Protein AF-B7J5Y7-F1 (afdb_monomer_lite)

InterPro domains:
  IPR036388 Winged helix-like DNA-binding domain superfamily [G3DSA:1.10.10.10] (1-77)
  IPR036390 Winged helix DNA-binding domain superfamily [SSF46785] (3-74)

Radius of gyration: 11.83 Å; chains: 1; bounding box: 23×34×29 Å

Sequence (79 aa):
MIIALLRMLCTEGPVSVARACKSLGLPRSQMERLLLLLGSSEQWGGLHYVRPEEQRGRTVITLTSEGRALCAQMQAATE

Organism: Acidithiobacillus ferrooxidans (strain ATCC 23270 / DSM 14882 / CIP 104768 / NCIMB 8455) (NCBI:txid243159)

pLDDT: mean 89.74, std 8.75, range [50.84, 96.69]

Structure (mmCIF, N/CA/C/O backbone):
data_AF-B7J5Y7-F1
#
_entry.id   AF-B7J5Y7-F1
#
loop_
_atom_site.group_PDB
_atom_site.id
_atom_site.type_symbol
_atom_site.label_atom_id
_atom_site.label_alt_id
_atom_site.label_comp_id
_atom_site.label_asym_id
_atom_site.label_entity_id
_atom_site.label_seq_id
_atom_site.pdbx_PDB_ins_code
_atom_site.Cartn_x
_atom_site.Cartn_y
_atom_site.Cartn_z
_atom_site.occupancy
_atom_site.B_iso_or_equiv
_atom_site.auth_seq_id
_atom_site.auth_comp_id
_atom_site.auth_asym_id
_atom_site.auth_atom_id
_atom_site.pdbx_PDB_model_num
ATOM 1 N N . MET A 1 1 ? -0.094 -9.986 3.974 1.00 79.12 1 MET A N 1
ATOM 2 C CA . MET A 1 1 ? -0.662 -8.617 3.947 1.00 79.12 1 MET A CA 1
ATOM 3 C C . MET A 1 1 ? -0.043 -7.697 2.905 1.00 79.12 1 MET A C 1
ATOM 5 O O . MET A 1 1 ? -0.807 -7.090 2.169 1.00 79.12 1 MET A O 1
ATOM 9 N N . ILE A 1 2 ? 1.289 -7.626 2.783 1.00 85.62 2 ILE A N 1
ATOM 10 C CA . ILE A 1 2 ? 1.980 -6.813 1.756 1.00 85.62 2 ILE A CA 1
ATOM 11 C C . ILE A 1 2 ? 1.435 -7.082 0.344 1.00 85.62 2 ILE A C 1
ATOM 13 O O . ILE A 1 2 ? 1.019 -6.157 -0.346 1.00 85.62 2 ILE A O 1
ATOM 17 N N . ILE A 1 3 ? 1.336 -8.362 -0.034 1.00 88.00 3 ILE A N 1
ATOM 18 C CA . ILE A 1 3 ? 0.813 -8.786 -1.343 1.00 88.00 3 ILE A CA 1
ATOM 19 C C . ILE A 1 3 ? -0.618 -8.280 -1.583 1.00 88.00 3 ILE A C 1
ATOM 21 O O . ILE A 1 3 ? -0.952 -7.941 -2.709 1.00 88.00 3 ILE A O 1
ATOM 25 N N . ALA A 1 4 ? -1.461 -8.189 -0.550 1.00 91.75 4 ALA A N 1
ATOM 26 C CA . ALA A 1 4 ? -2.844 -7.737 -0.705 1.00 91.75 4 ALA A CA 1
ATOM 27 C C . ALA A 1 4 ? -2.936 -6.226 -0.968 1.00 91.75 4 ALA A C 1
ATOM 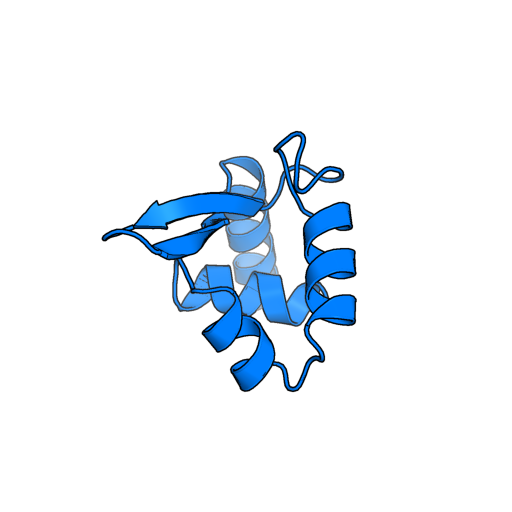29 O O . ALA A 1 4 ? -3.706 -5.809 -1.828 1.00 91.75 4 ALA A O 1
ATOM 30 N N . LEU A 1 5 ? -2.123 -5.416 -0.274 1.00 93.31 5 LEU A N 1
ATOM 31 C CA . LEU A 1 5 ? -2.036 -3.976 -0.535 1.00 93.31 5 LEU A CA 1
ATOM 32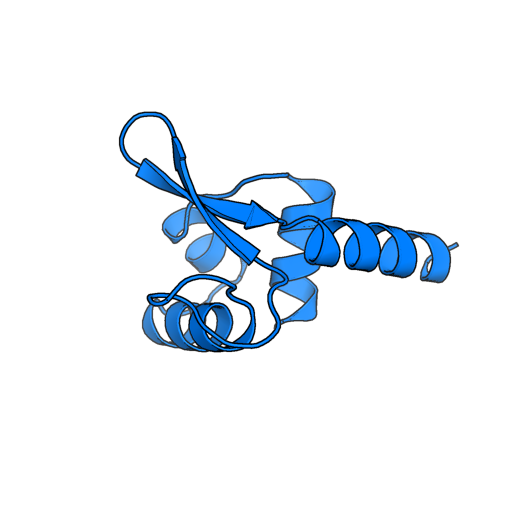 C C . LEU A 1 5 ? -1.467 -3.701 -1.931 1.00 93.31 5 LEU A C 1
ATOM 34 O O . LEU A 1 5 ? -2.026 -2.894 -2.667 1.00 93.31 5 LEU A O 1
ATOM 38 N N . LEU A 1 6 ? -0.392 -4.399 -2.312 1.00 92.88 6 LEU A N 1
ATOM 39 C CA . LEU A 1 6 ? 0.188 -4.269 -3.648 1.00 92.88 6 LEU A CA 1
ATOM 40 C C . LEU A 1 6 ? -0.811 -4.688 -4.726 1.00 92.88 6 LEU A C 1
ATOM 42 O O . LEU A 1 6 ? -1.044 -3.911 -5.639 1.00 92.88 6 LEU A O 1
ATOM 46 N N . ARG A 1 7 ? -1.479 -5.844 -4.588 1.00 93.00 7 ARG A N 1
ATOM 47 C CA . ARG A 1 7 ? -2.518 -6.285 -5.536 1.00 93.00 7 ARG A CA 1
ATOM 48 C C . ARG A 1 7 ? -3.622 -5.248 -5.701 1.00 93.00 7 ARG A C 1
ATOM 50 O O . ARG A 1 7 ? -3.934 -4.911 -6.833 1.00 93.00 7 ARG A O 1
ATOM 57 N N . MET A 1 8 ? -4.145 -4.709 -4.599 1.00 94.44 8 MET A N 1
ATOM 58 C CA . MET A 1 8 ? -5.155 -3.647 -4.630 1.00 94.44 8 MET A CA 1
ATOM 59 C C . MET A 1 8 ? -4.683 -2.436 -5.435 1.00 94.44 8 MET A C 1
ATOM 61 O O . MET A 1 8 ? -5.420 -1.939 -6.276 1.00 94.44 8 MET A O 1
ATOM 65 N N . LEU A 1 9 ? -3.445 -1.987 -5.223 1.00 95.06 9 LEU A N 1
ATOM 66 C CA . LEU A 1 9 ? -2.864 -0.879 -5.982 1.00 95.06 9 LEU A CA 1
ATOM 67 C C . LEU A 1 9 ? -2.648 -1.230 -7.463 1.00 95.06 9 LEU A C 1
ATOM 69 O O . LEU A 1 9 ? -2.875 -0.383 -8.324 1.00 95.06 9 LEU A O 1
ATOM 73 N N . CYS A 1 10 ? -2.238 -2.464 -7.771 1.00 94.75 10 CYS A N 1
ATOM 74 C CA . CYS A 1 10 ? -2.068 -2.931 -9.147 1.00 94.75 10 CYS A CA 1
ATOM 75 C C . CYS A 1 10 ? -3.404 -2.983 -9.909 1.00 94.75 10 CYS A C 1
ATOM 77 O O . CYS A 1 10 ? -3.418 -2.750 -11.114 1.00 94.75 10 CYS A O 1
ATOM 79 N N . THR A 1 11 ? -4.510 -3.319 -9.233 1.00 92.62 11 THR A N 1
ATOM 80 C CA . THR A 1 11 ? -5.827 -3.510 -9.866 1.00 92.62 11 THR A CA 1
ATOM 81 C C . THR A 1 11 ? -6.698 -2.260 -9.847 1.00 92.62 11 THR A C 1
ATOM 83 O O . THR A 1 11 ? -7.390 -1.979 -10.819 1.00 92.62 11 THR A O 1
ATOM 86 N N . GLU A 1 12 ? -6.702 -1.518 -8.740 1.00 93.69 12 GLU A N 1
ATOM 87 C CA . GLU A 1 12 ? -7.596 -0.373 -8.520 1.00 93.69 12 GLU A CA 1
ATOM 88 C C . GLU A 1 12 ? -6.905 0.975 -8.769 1.00 93.69 12 GLU A C 1
ATOM 90 O O . GLU A 1 12 ? -7.580 2.001 -8.864 1.00 93.69 12 GLU A O 1
ATOM 95 N N . GLY A 1 13 ? -5.573 0.995 -8.881 1.00 93.25 13 GLY A N 1
ATOM 96 C CA . GLY A 1 13 ? -4.795 2.227 -8.955 1.00 93.25 13 GLY A CA 1
ATOM 97 C C . GLY A 1 13 ? -4.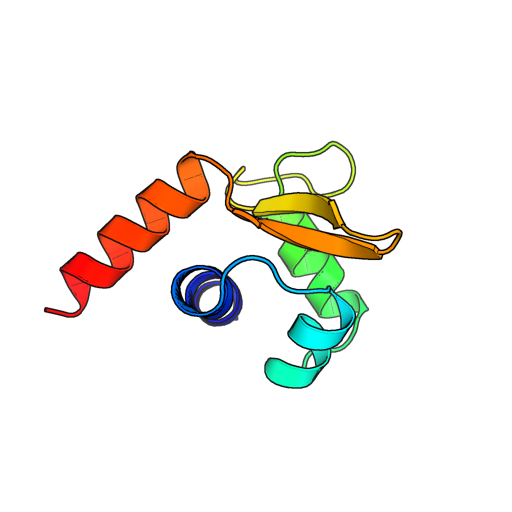662 2.920 -7.589 1.00 93.25 13 GLY A C 1
ATOM 98 O O . GLY A 1 13 ? -4.670 2.253 -6.553 1.00 93.25 13 GLY A O 1
ATOM 99 N N . PRO A 1 14 ? -4.492 4.257 -7.553 1.00 95.69 14 PRO A N 1
ATOM 100 C CA . PRO A 1 14 ? -4.301 4.993 -6.307 1.00 95.69 14 PRO A CA 1
ATOM 101 C C . PRO A 1 14 ? -5.488 4.849 -5.346 1.00 95.69 14 PRO A C 1
ATOM 103 O O . PRO A 1 14 ? -6.641 5.066 -5.722 1.00 95.69 14 PRO A O 1
ATOM 106 N N . VAL A 1 15 ? -5.214 4.552 -4.073 1.00 96.12 15 VAL A N 1
ATOM 107 C CA . VAL A 1 15 ? -6.253 4.388 -3.041 1.00 96.12 15 VAL A CA 1
ATOM 108 C C . VAL A 1 15 ? -5.966 5.239 -1.815 1.00 96.12 15 VAL A C 1
ATOM 110 O O . VAL A 1 15 ? -4.824 5.385 -1.389 1.00 96.12 15 VAL A O 1
ATOM 113 N N . SER A 1 16 ? -7.007 5.794 -1.191 1.00 95.50 16 SER A N 1
ATOM 114 C CA . SER A 1 16 ? -6.826 6.482 0.089 1.00 95.50 16 SER A CA 1
ATOM 115 C C . SER A 1 16 ? -6.420 5.496 1.181 1.00 95.50 16 SER A C 1
ATOM 117 O O . SER A 1 16 ? -6.846 4.339 1.195 1.00 95.50 16 SER A O 1
ATOM 119 N N . VAL A 1 17 ? -5.655 5.981 2.154 1.00 93.69 17 VAL A N 1
ATOM 120 C CA . VAL A 1 17 ? -5.258 5.195 3.327 1.00 93.69 17 VAL A CA 1
ATOM 121 C C . VAL A 1 17 ? -6.475 4.600 4.045 1.00 93.69 17 VAL A C 1
ATOM 123 O O . VAL A 1 17 ? -6.485 3.421 4.387 1.00 93.69 17 VAL A O 1
ATOM 126 N N . ALA A 1 18 ? -7.528 5.400 4.240 1.00 94.19 18 ALA A N 1
ATOM 127 C CA . ALA A 1 18 ? -8.752 4.952 4.901 1.00 94.19 18 ALA A CA 1
ATOM 128 C C . ALA A 1 18 ? -9.449 3.819 4.128 1.00 94.19 18 ALA A C 1
ATOM 130 O O . ALA A 1 18 ? -9.910 2.852 4.738 1.00 94.19 18 ALA A O 1
ATOM 131 N N . ARG A 1 19 ? -9.488 3.905 2.789 1.00 95.44 19 ARG A N 1
ATOM 132 C CA . ARG A 1 19 ? -10.018 2.833 1.936 1.00 95.44 19 ARG A CA 1
ATOM 133 C C . ARG A 1 19 ? -9.165 1.576 2.058 1.00 95.44 19 ARG A C 1
ATOM 135 O O . ARG A 1 19 ? -9.725 0.512 2.279 1.00 95.44 19 ARG A O 1
ATOM 142 N N . ALA A 1 20 ? -7.842 1.701 1.988 1.00 95.06 20 ALA A N 1
ATOM 143 C CA . ALA A 1 20 ? -6.936 0.563 2.112 1.00 95.06 20 ALA A CA 1
ATOM 144 C C . ALA A 1 20 ? -7.085 -0.148 3.472 1.00 95.06 20 ALA A C 1
ATOM 146 O O . ALA A 1 20 ? -7.179 -1.372 3.510 1.00 95.06 20 ALA A O 1
ATOM 147 N N . CYS A 1 21 ? -7.193 0.595 4.583 1.00 96.25 21 CYS A N 1
ATOM 148 C CA . CYS A 1 21 ? -7.469 0.017 5.904 1.00 96.25 21 CYS A CA 1
ATOM 149 C C . CYS A 1 21 ? -8.794 -0.754 5.920 1.00 96.25 21 CYS A C 1
ATOM 151 O O . CYS A 1 21 ? -8.831 -1.904 6.353 1.00 96.25 21 CYS A O 1
ATOM 153 N N . LYS A 1 22 ? -9.873 -0.135 5.421 1.00 96.69 22 LYS A N 1
ATOM 154 C CA . LYS A 1 22 ? -11.211 -0.740 5.397 1.00 96.69 22 LYS A CA 1
ATOM 155 C C . LYS A 1 22 ? -11.241 -2.009 4.546 1.00 96.69 22 LYS A C 1
ATOM 157 O O . LYS A 1 22 ? -11.719 -3.036 5.010 1.00 96.69 22 LYS A O 1
ATOM 162 N N . SER A 1 23 ? -10.720 -1.941 3.325 1.00 95.31 23 SER A N 1
ATOM 163 C CA . SER A 1 23 ? -10.748 -3.050 2.370 1.00 95.31 23 SER A CA 1
ATOM 164 C C . SER A 1 23 ? -9.863 -4.224 2.793 1.00 95.31 23 SER A C 1
ATOM 166 O O . SER A 1 23 ? -10.180 -5.363 2.472 1.00 95.31 23 SER A O 1
ATOM 168 N N . LEU A 1 24 ? -8.774 -3.970 3.527 1.00 94.56 24 LEU A N 1
ATOM 169 C CA . LEU A 1 24 ? -7.879 -5.020 4.027 1.00 94.56 24 LEU A CA 1
ATOM 170 C C . LEU A 1 24 ? -8.205 -5.479 5.458 1.00 94.56 24 LEU A C 1
ATOM 172 O O . LEU A 1 24 ? -7.521 -6.362 5.970 1.00 94.56 24 LEU A O 1
ATOM 176 N N . GLY A 1 25 ? -9.201 -4.877 6.120 1.00 95.62 25 GLY A N 1
ATOM 177 C CA . GLY A 1 25 ? -9.525 -5.166 7.521 1.00 95.62 25 GLY A CA 1
ATOM 178 C C . GLY A 1 25 ? -8.393 -4.819 8.494 1.00 95.62 25 GLY A C 1
ATOM 179 O O . GLY A 1 25 ? -8.246 -5.470 9.526 1.00 95.62 25 GLY A O 1
ATOM 180 N N . LEU A 1 26 ? -7.561 -3.826 8.160 1.00 94.94 26 LEU A N 1
ATOM 181 C CA . LEU A 1 26 ? -6.360 -3.489 8.922 1.00 94.94 26 LEU A CA 1
ATOM 182 C C . LEU A 1 26 ? -6.578 -2.279 9.841 1.00 94.94 26 LEU A C 1
ATOM 184 O O . LEU A 1 26 ? -7.053 -1.234 9.383 1.00 94.94 26 LEU A O 1
ATOM 188 N N . PRO A 1 27 ? -6.141 -2.357 11.113 1.00 95.62 27 PRO A N 1
ATOM 189 C CA . PRO A 1 27 ? -6.003 -1.184 11.963 1.00 95.62 27 PRO A CA 1
ATOM 190 C C . PRO A 1 27 ? -5.039 -0.164 11.354 1.00 95.62 27 PRO A C 1
ATOM 192 O O . PRO A 1 27 ? -4.056 -0.526 10.699 1.00 95.62 27 PRO A O 1
ATOM 195 N N . ARG A 1 28 ? -5.264 1.121 11.646 1.00 93.44 28 ARG A N 1
ATOM 196 C CA . ARG A 1 28 ? -4.433 2.219 11.131 1.00 93.44 28 ARG A CA 1
ATOM 197 C C . ARG A 1 28 ? -2.942 2.023 11.425 1.00 93.44 28 ARG A C 1
ATOM 199 O O . ARG A 1 28 ? -2.136 2.193 10.519 1.00 93.44 28 ARG A O 1
ATOM 206 N N . SER A 1 29 ? -2.594 1.586 12.634 1.00 94.50 29 SER A N 1
ATOM 207 C CA . SER A 1 29 ? -1.207 1.330 13.042 1.00 94.50 29 SER A CA 1
ATOM 208 C C . SER A 1 29 ? -0.536 0.205 12.245 1.00 94.50 29 SER A C 1
ATOM 210 O O . SER A 1 29 ? 0.655 0.278 11.951 1.00 94.50 29 SER A O 1
ATOM 212 N N . GLN A 1 30 ? -1.284 -0.833 11.852 1.00 94.62 30 GLN A N 1
ATOM 213 C CA . GLN A 1 30 ? -0.752 -1.885 10.981 1.00 94.62 30 GLN A CA 1
ATOM 214 C C . GLN A 1 30 ? -0.543 -1.372 9.556 1.00 94.62 30 GLN A C 1
ATOM 216 O O . GLN A 1 30 ? 0.479 -1.678 8.947 1.00 94.62 30 GLN A O 1
ATOM 221 N N . MET A 1 31 ? -1.468 -0.556 9.042 1.00 95.19 31 MET A N 1
ATOM 222 C CA . MET A 1 31 ? -1.286 0.105 7.750 1.00 95.19 31 MET A CA 1
ATOM 223 C C . MET A 1 31 ? -0.058 1.019 7.758 1.00 95.19 31 MET A C 1
ATOM 225 O O . MET A 1 31 ? 0.724 0.983 6.822 1.00 95.19 31 MET A O 1
ATOM 229 N N . GLU A 1 32 ? 0.161 1.801 8.815 1.00 92.69 32 GLU A N 1
ATOM 230 C CA . GLU A 1 32 ? 1.347 2.662 8.936 1.00 92.69 32 GLU A CA 1
ATOM 231 C C . GLU A 1 32 ? 2.646 1.861 8.914 1.00 92.69 32 GLU A C 1
ATOM 233 O O . GLU A 1 32 ? 3.562 2.230 8.190 1.00 92.69 32 GLU A O 1
ATOM 238 N N . ARG A 1 33 ? 2.709 0.721 9.612 1.00 92.12 33 ARG A N 1
ATOM 239 C CA . ARG A 1 33 ? 3.873 -0.181 9.550 1.00 92.12 33 ARG A CA 1
ATOM 240 C C . ARG A 1 33 ? 4.099 -0.760 8.154 1.00 92.12 33 ARG A C 1
ATOM 242 O O . ARG A 1 33 ? 5.243 -0.898 7.738 1.00 92.12 33 ARG A O 1
ATOM 249 N N . LEU A 1 34 ? 3.028 -1.104 7.434 1.00 92.56 34 LEU A N 1
ATOM 250 C CA . LEU A 1 34 ? 3.139 -1.563 6.047 1.00 92.56 34 LEU A CA 1
ATOM 251 C C . LEU A 1 34 ? 3.639 -0.450 5.132 1.00 92.56 34 LEU A C 1
ATOM 253 O O . LEU A 1 34 ? 4.503 -0.701 4.298 1.00 92.56 34 LEU A O 1
ATOM 257 N N . LEU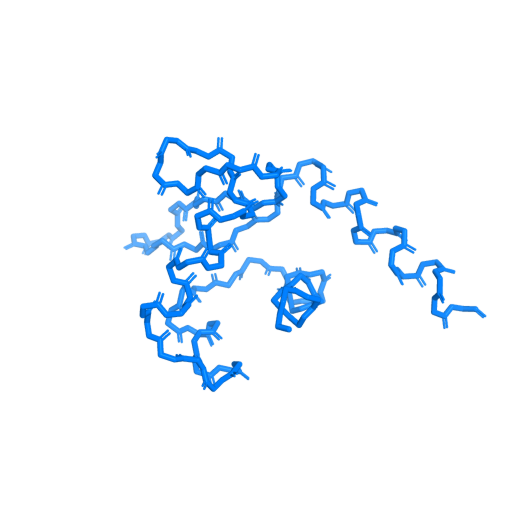 A 1 35 ? 3.114 0.764 5.297 1.00 93.56 35 LEU A N 1
ATOM 258 C CA . LEU A 1 35 ? 3.556 1.915 4.525 1.00 93.56 35 LEU A CA 1
ATOM 259 C C . LEU A 1 35 ? 5.026 2.202 4.805 1.00 93.56 35 LEU A C 1
ATOM 261 O O . LEU A 1 35 ? 5.745 2.273 3.826 1.00 93.56 35 LEU A O 1
ATOM 265 N N . LEU A 1 36 ? 5.456 2.206 6.078 1.00 92.00 36 LEU A N 1
ATOM 266 C CA . LEU A 1 36 ? 6.853 2.365 6.530 1.00 92.00 36 LEU A CA 1
ATOM 267 C C . LEU A 1 36 ? 7.851 1.372 5.912 1.00 92.00 36 LEU A C 1
ATOM 269 O O . LEU A 1 36 ? 9.046 1.646 5.849 1.00 92.00 36 LEU A O 1
ATOM 273 N N . LEU A 1 37 ? 7.375 0.187 5.531 1.00 91.50 37 LEU A N 1
ATOM 274 C CA . LEU A 1 37 ? 8.195 -0.847 4.907 1.00 91.50 37 LEU A CA 1
ATOM 275 C C . LEU A 1 37 ? 8.246 -0.701 3.380 1.00 91.50 37 LEU A C 1
ATOM 277 O O . LEU A 1 37 ? 9.234 -1.079 2.754 1.00 91.50 37 LEU A O 1
ATOM 281 N N . LEU A 1 38 ? 7.160 -0.231 2.768 1.00 91.50 38 LEU A N 1
ATOM 282 C CA . LEU A 1 38 ? 6.964 -0.244 1.316 1.00 91.50 38 LEU A CA 1
ATOM 283 C C . LEU A 1 38 ? 7.209 1.116 0.659 1.00 91.50 38 LEU A C 1
ATOM 285 O O . LEU A 1 38 ? 7.267 1.190 -0.569 1.00 91.50 38 LEU A O 1
ATOM 289 N N . GLY A 1 39 ? 7.272 2.184 1.443 1.00 90.31 39 GLY A N 1
ATOM 290 C CA . GLY A 1 39 ? 7.332 3.555 0.984 1.00 90.31 39 GLY A CA 1
ATOM 291 C C . GLY A 1 39 ? 8.649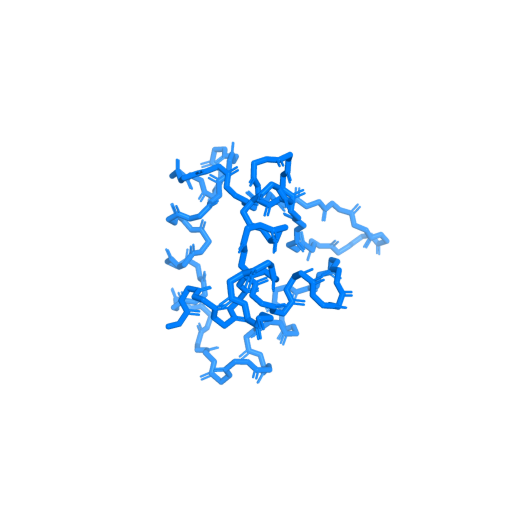 3.967 0.330 1.00 90.31 39 GLY A C 1
ATOM 292 O O . GLY A 1 39 ? 9.664 3.277 0.370 1.00 90.31 39 GLY A O 1
ATOM 293 N N . SER A 1 40 ? 8.623 5.142 -0.293 1.00 78.75 40 SER A N 1
ATOM 294 C CA . SER A 1 40 ? 9.794 5.775 -0.909 1.00 78.75 40 SER A CA 1
ATOM 295 C C . SER A 1 40 ? 10.082 7.186 -0.379 1.00 78.75 40 SER A C 1
ATOM 297 O O . SER A 1 40 ? 11.026 7.820 -0.839 1.00 78.75 40 SER A O 1
ATOM 299 N N . SER A 1 41 ? 9.232 7.726 0.502 1.00 74.75 41 SER A N 1
ATOM 300 C CA . SER A 1 41 ? 9.355 9.082 1.060 1.00 74.75 41 SER A CA 1
ATOM 301 C C . SER A 1 41 ? 9.960 9.050 2.462 1.00 74.75 41 SER A C 1
ATOM 303 O O . SER A 1 41 ? 9.895 8.018 3.120 1.00 74.75 41 SER A O 1
ATOM 305 N N . GLU A 1 42 ? 10.454 10.181 2.980 1.00 67.50 42 GLU A N 1
ATOM 306 C CA . GLU A 1 42 ? 10.892 10.275 4.390 1.00 67.50 42 GLU A CA 1
ATOM 307 C C . GLU A 1 42 ? 9.813 9.812 5.379 1.00 67.50 42 GLU A C 1
ATOM 309 O O . GLU A 1 42 ? 10.110 9.271 6.438 1.00 67.50 42 GLU A O 1
ATOM 314 N N . GLN A 1 43 ? 8.545 9.994 5.009 1.00 71.38 43 GLN A N 1
ATOM 315 C CA . GLN A 1 43 ? 7.398 9.648 5.839 1.00 71.38 43 GLN A CA 1
ATOM 316 C C . GLN A 1 43 ? 7.082 8.151 5.802 1.00 71.38 43 GLN A C 1
ATOM 318 O O . GLN A 1 43 ? 6.587 7.612 6.790 1.00 71.38 43 GLN A O 1
ATOM 323 N N . TRP A 1 44 ? 7.294 7.495 4.654 1.00 73.88 44 TRP A N 1
ATOM 324 C CA . TRP A 1 44 ? 6.870 6.113 4.426 1.00 73.88 44 TRP A CA 1
ATOM 325 C C . TRP A 1 44 ? 8.021 5.125 4.196 1.00 73.88 44 TRP A C 1
ATOM 327 O O . TRP A 1 44 ? 7.707 3.968 4.245 1.00 73.88 44 TRP A O 1
ATOM 337 N N . GLY A 1 45 ? 9.290 5.496 4.003 1.00 72.00 45 GLY A N 1
ATOM 338 C CA . GLY A 1 45 ? 10.496 4.631 4.081 1.00 72.00 45 GLY A CA 1
ATOM 339 C C . GLY A 1 45 ? 10.530 3.235 3.393 1.00 72.00 45 GLY A C 1
ATOM 340 O O . GLY A 1 45 ? 9.526 2.632 3.046 1.00 72.00 45 GLY A O 1
ATOM 341 N N . GLY A 1 46 ? 11.720 2.642 3.234 1.00 83.44 46 GLY A N 1
ATOM 342 C CA . GLY A 1 46 ? 11.851 1.200 2.946 1.00 83.44 46 GLY A CA 1
ATOM 343 C C . GLY A 1 46 ? 12.075 0.811 1.477 1.00 83.44 46 GLY A C 1
ATOM 344 O O . GLY A 1 46 ? 13.093 1.173 0.903 1.00 83.44 46 GLY A O 1
ATOM 345 N N . LEU A 1 47 ? 11.200 -0.032 0.909 1.00 86.44 47 LEU A N 1
ATOM 346 C CA . LEU A 1 47 ? 11.421 -0.762 -0.359 1.00 86.44 47 LEU A CA 1
ATOM 347 C C . LEU A 1 47 ? 11.090 0.025 -1.641 1.00 86.44 47 LEU A C 1
ATOM 349 O O . LEU A 1 47 ? 11.206 -0.516 -2.738 1.00 86.44 47 LEU A O 1
ATOM 353 N N . HIS A 1 48 ? 10.676 1.287 -1.522 1.00 92.00 48 HIS A N 1
ATOM 354 C CA . HIS A 1 48 ? 10.402 2.180 -2.649 1.00 92.00 48 HIS A CA 1
ATOM 355 C C . HIS A 1 48 ? 9.318 1.699 -3.629 1.00 92.00 48 HIS A C 1
ATOM 357 O O . HIS A 1 48 ? 9.345 2.078 -4.796 1.00 92.00 48 HIS A O 1
ATOM 363 N N . TYR A 1 49 ? 8.328 0.918 -3.189 1.00 94.12 49 TYR A N 1
ATOM 364 C CA . TYR A 1 49 ? 7.229 0.443 -4.047 1.00 94.12 49 TYR A CA 1
ATOM 365 C C . TYR A 1 49 ? 6.000 1.355 -4.045 1.00 94.12 49 TYR A C 1
ATOM 367 O O . TYR A 1 49 ? 5.257 1.404 -5.029 1.00 94.12 49 TYR A O 1
ATOM 375 N N . VAL A 1 50 ? 5.768 2.081 -2.952 1.00 95.19 50 VAL A N 1
ATOM 376 C CA . VAL A 1 50 ? 4.633 3.001 -2.824 1.00 95.19 50 VAL A CA 1
ATOM 377 C C . VAL A 1 50 ? 5.091 4.387 -2.398 1.00 95.19 50 VAL A C 1
ATOM 379 O O . VAL A 1 50 ? 6.151 4.564 -1.804 1.00 95.19 50 VAL A O 1
ATOM 382 N N . ARG A 1 51 ? 4.276 5.398 -2.679 1.00 94.25 51 ARG A N 1
ATOM 383 C CA . ARG A 1 51 ? 4.511 6.772 -2.230 1.00 94.25 51 ARG A CA 1
ATOM 384 C C . ARG A 1 51 ? 3.195 7.463 -1.873 1.00 94.25 51 ARG A C 1
ATOM 386 O O . ARG A 1 51 ? 2.156 7.092 -2.433 1.00 94.25 51 ARG A O 1
ATOM 393 N N . PRO A 1 52 ? 3.222 8.454 -0.968 1.00 94.12 52 PRO A N 1
ATOM 394 C CA . PRO A 1 52 ? 2.083 9.330 -0.766 1.00 94.12 52 PRO A CA 1
ATOM 395 C C . PRO A 1 52 ? 1.944 10.276 -1.958 1.00 94.12 52 PRO A C 1
ATOM 397 O O . PRO A 1 52 ? 2.935 10.767 -2.497 1.00 94.12 52 PRO A O 1
ATOM 400 N N . GLU A 1 53 ? 0.709 10.556 -2.346 1.00 93.00 53 GLU A N 1
ATOM 401 C CA . GLU A 1 53 ? 0.371 11.593 -3.317 1.00 93.00 53 GLU A CA 1
ATOM 402 C C . GLU A 1 53 ? -0.864 12.349 -2.823 1.00 93.00 53 GLU A C 1
ATOM 404 O O . GLU A 1 53 ? -1.791 11.746 -2.276 1.00 93.00 53 GLU A O 1
ATOM 409 N N . GLU A 1 54 ? -0.884 13.671 -2.976 1.00 92.31 54 GLU A N 1
ATOM 410 C CA . GLU A 1 54 ? -2.085 14.453 -2.697 1.00 92.31 54 GLU A CA 1
ATOM 411 C C . GLU A 1 54 ? -3.006 14.460 -3.913 1.00 92.31 54 GLU A C 1
ATOM 413 O O . GLU A 1 54 ? -2.646 14.923 -4.993 1.00 92.31 54 GLU A O 1
ATOM 418 N N . GLN A 1 55 ? -4.233 13.982 -3.725 1.00 91.94 55 GLN A N 1
ATOM 419 C CA . GLN A 1 55 ? -5.285 14.051 -4.728 1.00 91.94 55 GLN A CA 1
ATOM 420 C C . GLN A 1 55 ? -6.525 14.701 -4.122 1.00 91.94 55 GLN A C 1
ATOM 422 O O . GLN A 1 55 ? -7.122 14.181 -3.179 1.00 91.94 55 GLN A O 1
ATOM 427 N N . ARG A 1 56 ? -6.930 15.852 -4.679 1.00 89.81 56 ARG A N 1
ATOM 428 C CA . ARG A 1 56 ? -8.122 16.611 -4.246 1.00 89.81 56 ARG A CA 1
ATOM 429 C C . ARG A 1 56 ? -8.137 16.887 -2.728 1.00 89.81 56 ARG A C 1
ATOM 431 O O . ARG A 1 56 ? -9.169 16.721 -2.079 1.00 89.81 56 ARG A O 1
ATOM 438 N N . GLY A 1 57 ? -6.983 17.252 -2.161 1.00 89.19 57 GLY A N 1
ATOM 439 C CA . GLY A 1 57 ? -6.823 17.538 -0.728 1.00 89.19 57 GLY A CA 1
ATOM 440 C C . GLY A 1 57 ? -6.836 16.302 0.181 1.00 89.19 57 GLY A C 1
ATOM 441 O O . GLY A 1 57 ? -7.107 16.418 1.373 1.00 89.19 57 GLY A O 1
ATOM 442 N N . ARG A 1 58 ? -6.610 15.100 -0.368 1.00 89.25 58 ARG A N 1
ATOM 443 C CA . ARG A 1 58 ? -6.502 13.851 0.398 1.00 89.25 58 ARG A CA 1
ATOM 444 C C . ARG A 1 58 ? -5.232 13.101 0.029 1.00 89.25 58 ARG A C 1
ATOM 446 O O . ARG A 1 58 ? -4.920 12.956 -1.149 1.00 89.25 58 ARG A O 1
ATOM 453 N N . THR A 1 59 ? -4.560 12.540 1.030 1.00 90.75 59 THR A N 1
ATOM 454 C CA . THR A 1 59 ? -3.425 11.641 0.808 1.00 90.75 59 THR A CA 1
ATOM 455 C C . THR A 1 59 ? -3.908 10.286 0.296 1.00 90.75 59 THR A C 1
ATOM 457 O O . THR A 1 59 ? -4.704 9.595 0.946 1.00 90.75 59 THR A O 1
ATOM 460 N N . VAL A 1 60 ? -3.390 9.885 -0.860 1.00 95.56 60 VAL A N 1
ATOM 461 C CA . VAL A 1 60 ? -3.558 8.550 -1.431 1.00 95.56 60 VAL A CA 1
ATOM 462 C C . VAL A 1 60 ? -2.222 7.821 -1.484 1.00 95.56 60 VAL A C 1
ATOM 464 O O . VAL A 1 60 ? -1.154 8.427 -1.521 1.00 95.56 60 VAL A O 1
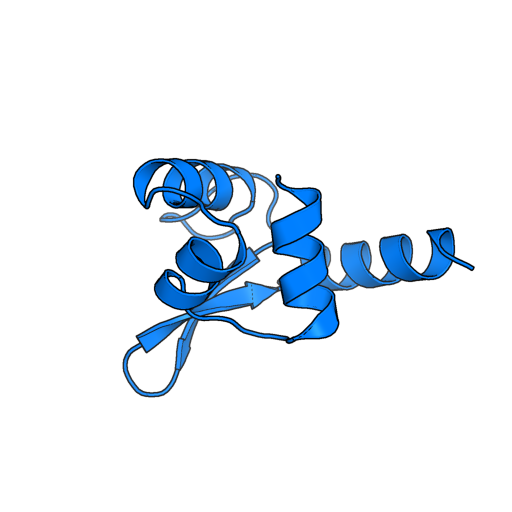ATOM 467 N N . ILE A 1 61 ? -2.299 6.498 -1.456 1.00 95.81 61 ILE A N 1
ATOM 468 C CA . ILE A 1 61 ? -1.192 5.586 -1.694 1.00 95.81 61 ILE A CA 1
ATOM 469 C C . ILE A 1 61 ? -1.154 5.344 -3.201 1.00 95.81 61 ILE A C 1
ATOM 471 O O . ILE A 1 61 ? -2.154 4.912 -3.776 1.00 95.81 61 ILE A O 1
ATOM 475 N N . THR A 1 62 ? -0.020 5.622 -3.837 1.00 95.75 62 THR A N 1
ATOM 476 C CA . THR A 1 62 ? 0.200 5.360 -5.264 1.00 95.75 62 THR A CA 1
ATOM 477 C C . THR A 1 62 ? 1.472 4.545 -5.471 1.00 95.75 62 THR A C 1
ATOM 479 O O . THR A 1 62 ? 2.356 4.529 -4.612 1.00 95.75 62 THR A O 1
ATOM 482 N N . LEU A 1 63 ? 1.569 3.854 -6.606 1.00 95.50 63 LEU A N 1
ATOM 483 C CA . LEU A 1 63 ? 2.752 3.074 -6.965 1.00 95.50 63 LEU A CA 1
ATOM 484 C C . LEU A 1 63 ? 3.869 3.988 -7.479 1.00 95.50 63 LEU A C 1
ATOM 486 O O . LEU A 1 63 ? 3.637 4.929 -8.247 1.00 95.50 63 LEU A O 1
ATOM 490 N N . THR A 1 64 ? 5.101 3.667 -7.109 1.00 94.75 64 THR A N 1
ATOM 491 C CA . THR A 1 64 ? 6.303 4.194 -7.767 1.00 94.75 64 THR A CA 1
ATOM 492 C C . THR A 1 64 ? 6.529 3.496 -9.116 1.00 94.75 64 THR A C 1
ATOM 494 O O . THR A 1 64 ? 5.747 2.638 -9.538 1.00 94.75 64 THR A O 1
ATOM 497 N N . SER A 1 65 ? 7.598 3.866 -9.822 1.00 93.44 65 SER A N 1
ATOM 498 C CA . SER A 1 65 ? 8.097 3.125 -10.990 1.00 93.44 65 SER A CA 1
ATOM 499 C C . SER A 1 65 ? 8.379 1.659 -10.655 1.00 93.44 65 SER A C 1
ATOM 501 O O . SER A 1 65 ? 7.943 0.758 -11.368 1.00 93.44 65 SER A O 1
ATOM 503 N N . GLU A 1 66 ? 9.043 1.429 -9.531 1.00 93.25 66 GLU A N 1
ATOM 504 C CA . GLU A 1 66 ? 9.459 0.137 -9.006 1.00 93.25 66 GLU A CA 1
ATOM 505 C C . GLU A 1 66 ? 8.238 -0.692 -8.599 1.00 93.25 66 GLU A C 1
ATOM 507 O O . GLU A 1 66 ? 8.142 -1.871 -8.933 1.00 93.25 66 GLU A O 1
ATOM 512 N N . GLY A 1 67 ? 7.256 -0.061 -7.946 1.00 94.06 67 GLY A N 1
ATOM 513 C CA . GLY A 1 67 ? 5.992 -0.704 -7.590 1.00 94.06 67 GLY A CA 1
ATOM 514 C C . GLY A 1 67 ? 5.201 -1.157 -8.815 1.00 94.06 67 GLY A C 1
ATOM 515 O O . GLY A 1 67 ? 4.658 -2.260 -8.824 1.00 94.06 67 GLY A O 1
ATOM 516 N N . ARG A 1 68 ? 5.179 -0.352 -9.887 1.00 94.50 68 ARG A N 1
ATOM 517 C CA . ARG A 1 68 ? 4.552 -0.743 -11.162 1.00 94.50 68 ARG A CA 1
ATOM 518 C C . ARG A 1 68 ? 5.286 -1.900 -11.840 1.00 94.50 68 ARG A C 1
ATOM 520 O O . ARG A 1 68 ? 4.631 -2.813 -12.335 1.00 94.50 68 ARG A O 1
ATOM 527 N N . ALA A 1 69 ? 6.619 -1.894 -11.832 1.00 94.19 69 ALA A N 1
ATOM 528 C CA . ALA A 1 69 ? 7.411 -3.001 -12.367 1.00 94.19 69 ALA A CA 1
ATOM 529 C C . ALA A 1 69 ? 7.171 -4.308 -11.589 1.00 94.19 69 ALA A C 1
ATOM 531 O O . ALA A 1 69 ? 7.094 -5.381 -12.187 1.00 94.19 69 ALA A O 1
ATOM 532 N N . LEU A 1 70 ? 7.002 -4.225 -10.266 1.00 92.12 70 LEU A N 1
ATOM 533 C CA . LEU A 1 70 ? 6.622 -5.367 -9.437 1.00 92.12 70 LEU A CA 1
ATOM 534 C C . LEU A 1 70 ? 5.205 -5.862 -9.768 1.00 92.12 70 LEU A C 1
ATOM 536 O O . LEU A 1 70 ? 5.002 -7.066 -9.906 1.00 92.12 70 LEU A O 1
ATOM 540 N N . CYS A 1 71 ? 4.238 -4.957 -9.960 1.00 92.38 71 CYS A N 1
ATOM 541 C CA . CYS A 1 71 ? 2.885 -5.324 -10.393 1.00 92.38 71 CYS A CA 1
ATOM 542 C C . CYS A 1 71 ? 2.886 -6.107 -11.712 1.00 92.38 71 CYS A C 1
ATOM 544 O O . CYS A 1 71 ? 2.201 -7.124 -11.807 1.00 92.38 71 CYS A O 1
ATOM 546 N N . ALA A 1 72 ? 3.676 -5.673 -12.699 1.00 90.31 72 ALA A N 1
ATOM 547 C CA . ALA A 1 72 ? 3.792 -6.367 -13.981 1.00 90.31 72 ALA A CA 1
ATOM 548 C C . ALA A 1 72 ? 4.332 -7.800 -13.813 1.00 90.31 72 ALA A C 1
ATOM 550 O O . ALA A 1 72 ? 3.790 -8.740 -14.388 1.00 90.31 72 ALA A O 1
ATOM 551 N N . GLN A 1 73 ? 5.341 -7.990 -12.956 1.00 89.81 73 GLN A N 1
ATOM 552 C CA . GLN A 1 73 ? 5.882 -9.320 -12.640 1.00 89.81 73 GLN A CA 1
ATOM 553 C C . GLN A 1 73 ? 4.862 -10.210 -11.917 1.00 89.81 73 GLN A C 1
ATOM 555 O O . GLN A 1 73 ? 4.751 -11.396 -12.212 1.00 89.81 73 GLN A O 1
ATOM 560 N N . MET A 1 74 ? 4.089 -9.646 -10.984 1.00 86.56 74 MET A N 1
ATOM 561 C CA . MET A 1 74 ? 3.049 -10.385 -10.259 1.00 86.56 74 MET A CA 1
ATOM 562 C C . MET A 1 74 ? 1.906 -10.845 -11.173 1.00 86.56 74 MET A C 1
ATOM 564 O O . MET A 1 74 ? 1.330 -11.905 -10.935 1.00 86.56 74 MET A O 1
ATOM 568 N N . GLN A 1 75 ? 1.568 -10.050 -12.190 1.00 81.81 75 GLN A N 1
ATOM 569 C CA . GLN A 1 75 ? 0.545 -10.391 -13.180 1.00 81.81 75 GLN A CA 1
ATOM 570 C C . GLN A 1 75 ? 1.033 -11.506 -14.109 1.00 81.81 75 GLN A C 1
ATOM 572 O O . GLN A 1 75 ? 0.335 -12.504 -14.244 1.00 81.81 75 GLN A O 1
ATOM 577 N N . ALA A 1 76 ? 2.262 -11.400 -14.622 1.00 78.81 76 ALA A N 1
ATOM 578 C CA . ALA A 1 76 ? 2.873 -12.425 -15.472 1.00 78.81 76 ALA A CA 1
ATOM 579 C C . ALA A 1 76 ? 3.072 -13.782 -14.766 1.00 78.81 76 ALA A C 1
ATOM 581 O O . ALA A 1 76 ? 3.102 -14.815 -15.416 1.00 78.81 76 ALA A O 1
ATOM 582 N N . ALA A 1 77 ? 3.207 -13.799 -13.436 1.00 69.81 77 ALA A N 1
ATOM 583 C CA . ALA A 1 77 ? 3.323 -15.032 -12.649 1.00 69.81 77 ALA A CA 1
ATOM 584 C C . ALA A 1 77 ? 1.971 -15.705 -12.327 1.00 69.81 77 ALA A C 1
ATOM 586 O O . ALA A 1 77 ? 1.951 -16.738 -11.657 1.00 69.81 77 ALA A O 1
ATOM 587 N N . THR A 1 78 ? 0.849 -15.088 -12.711 1.00 59.62 78 THR A N 1
ATOM 588 C CA . THR A 1 78 ? -0.508 -15.620 -12.484 1.00 59.62 78 THR A CA 1
ATOM 589 C C . THR A 1 78 ? -1.112 -16.232 -13.763 1.00 59.62 78 THR A C 1
ATOM 591 O O . THR A 1 78 ? -2.178 -16.841 -13.687 1.00 59.62 78 THR A O 1
ATOM 594 N N . GLU A 1 79 ? -0.432 -16.087 -14.906 1.00 50.84 79 GLU A N 1
ATOM 595 C CA . GLU A 1 79 ? -0.742 -16.722 -16.201 1.00 50.84 79 GLU A CA 1
ATOM 596 C C . GLU A 1 79 ? 0.009 -18.053 -16.363 1.00 50.84 79 GLU A C 1
ATOM 598 O O . GLU A 1 79 ? -0.588 -18.986 -16.947 1.00 50.84 79 GLU A O 1
#

Foldseek 3Di:
DLVVLLLCCLPVNKAALVVSCVVVVHDSVVSQVSQLCQEDDPSRHHDHQWYWDDDPNGTIIGGDPVSNVVSVVVVVVVD

Secondary structure (DSSP, 8-state):
-HHHHHHHHHHH-SEEHHHHHHHHT--HHHHHHHHHHHB-STTT-SSSSEEEEEETTEEEEEE-HHHHHHHHHHHHT--